Protein AF-A0A7S0AGJ9-F1 (afdb_monomer_lite)

Radius of gyration: 22.52 Å; chains: 1; bounding box: 43×46×73 Å

Structure (mmCIF, N/CA/C/O backbone):
data_AF-A0A7S0AGJ9-F1
#
_entry.id   AF-A0A7S0AGJ9-F1
#
loop_
_atom_site.group_PDB
_atom_site.id
_atom_site.type_symbol
_atom_site.label_atom_id
_atom_site.label_alt_id
_atom_site.label_comp_id
_atom_site.label_asym_id
_atom_site.label_entity_id
_atom_site.label_seq_id
_atom_site.pdbx_PDB_ins_code
_atom_site.Cartn_x
_atom_site.Cartn_y
_atom_site.Cartn_z
_atom_site.occupancy
_atom_site.B_iso_or_equiv
_atom_site.auth_seq_id
_atom_site.auth_comp_id
_atom_site.auth_asym_id
_atom_site.auth_atom_id
_atom_site.pdbx_PDB_model_num
ATOM 1 N N . MET A 1 1 ? 2.944 -1.231 24.068 1.00 40.62 1 MET A N 1
ATOM 2 C CA . MET A 1 1 ? 3.871 -0.065 24.031 1.00 40.62 1 MET A CA 1
ATOM 3 C C . MET A 1 1 ? 3.718 0.800 22.770 1.00 40.62 1 MET A C 1
ATOM 5 O O . MET A 1 1 ? 3.804 2.014 22.895 1.00 40.62 1 MET A O 1
ATOM 9 N N . PHE A 1 2 ? 3.457 0.230 21.581 1.00 43.59 2 PHE A N 1
ATOM 10 C CA . PHE A 1 2 ? 3.186 1.002 20.347 1.00 43.59 2 PHE A CA 1
ATOM 11 C C . PHE A 1 2 ? 1.916 1.874 20.420 1.00 43.59 2 PHE A C 1
ATOM 13 O O . PHE A 1 2 ? 1.945 3.018 19.982 1.00 43.59 2 PHE A O 1
ATOM 20 N N . ILE A 1 3 ? 0.846 1.373 21.048 1.00 47.09 3 ILE A N 1
ATOM 21 C CA . ILE A 1 3 ? -0.428 2.096 21.232 1.00 47.09 3 ILE A CA 1
ATOM 22 C C . ILE A 1 3 ? -0.251 3.395 22.043 1.00 47.09 3 ILE A C 1
ATOM 24 O O . ILE A 1 3 ? -0.710 4.443 21.610 1.00 47.09 3 ILE A O 1
ATOM 28 N N . LEU A 1 4 ? 0.523 3.368 23.137 1.00 41.44 4 LEU A N 1
ATOM 29 C CA . LEU A 1 4 ? 0.781 4.553 23.978 1.00 41.44 4 LEU A CA 1
ATOM 30 C C . LEU A 1 4 ? 1.678 5.607 23.297 1.00 41.44 4 LEU A C 1
ATOM 32 O O . LEU A 1 4 ? 1.577 6.795 23.588 1.00 41.44 4 LEU A O 1
ATOM 36 N N . ARG A 1 5 ? 2.566 5.189 22.381 1.00 58.66 5 ARG A N 1
ATOM 37 C CA . ARG A 1 5 ? 3.401 6.110 21.584 1.00 58.66 5 ARG A CA 1
ATOM 38 C C . ARG A 1 5 ? 2.624 6.763 20.439 1.00 58.66 5 ARG A C 1
ATOM 40 O O . ARG A 1 5 ? 2.939 7.883 20.053 1.00 58.66 5 ARG A O 1
ATOM 47 N N . LEU A 1 6 ? 1.625 6.068 19.900 1.00 49.44 6 LEU A N 1
ATOM 48 C CA . LEU A 1 6 ? 0.692 6.625 18.923 1.00 49.44 6 LEU A CA 1
ATOM 49 C C . LEU A 1 6 ? -0.314 7.569 19.583 1.00 49.44 6 LEU A C 1
ATOM 51 O O . LEU A 1 6 ? -0.651 8.577 18.981 1.00 49.44 6 LEU A O 1
ATOM 55 N N . GLU A 1 7 ? -0.734 7.301 20.819 1.00 50.78 7 GLU A N 1
ATOM 56 C CA . GLU A 1 7 ? -1.625 8.179 21.585 1.00 50.78 7 GLU A CA 1
ATOM 57 C C . GLU A 1 7 ? -0.969 9.531 21.907 1.00 50.78 7 GLU A C 1
ATOM 59 O O . GLU A 1 7 ? -1.581 10.574 21.691 1.00 50.78 7 GLU A O 1
ATOM 64 N N . SER A 1 8 ? 0.306 9.548 22.314 1.00 55.78 8 SER A N 1
ATOM 65 C CA . SER A 1 8 ? 1.034 10.803 22.559 1.00 55.78 8 SER A CA 1
ATOM 66 C C . SER A 1 8 ? 1.315 11.601 21.279 1.00 55.78 8 SER A C 1
ATOM 68 O O . SER A 1 8 ? 1.207 12.826 21.284 1.00 55.78 8 SER A O 1
ATOM 70 N N . ALA A 1 9 ? 1.619 10.926 20.165 1.00 56.41 9 ALA A N 1
ATOM 71 C CA . ALA A 1 9 ? 1.776 11.568 18.858 1.00 56.41 9 ALA A CA 1
ATOM 72 C C . ALA A 1 9 ? 0.432 12.054 18.278 1.00 56.41 9 ALA A C 1
ATOM 74 O O . ALA A 1 9 ? 0.370 13.130 17.691 1.00 56.41 9 ALA A O 1
ATOM 75 N N . SER A 1 10 ? -0.651 11.300 18.485 1.00 56.31 10 SER A N 1
ATOM 76 C CA . SER A 1 10 ? -2.011 11.661 18.071 1.00 56.31 10 SER A CA 1
ATOM 77 C C . SER A 1 10 ? -2.577 12.814 18.897 1.00 56.31 10 SER A C 1
ATOM 79 O O . SER A 1 10 ? -3.303 13.634 18.348 1.00 56.31 10 SER A O 1
ATOM 81 N N . ALA A 1 11 ? -2.252 12.908 20.189 1.00 59.47 11 ALA A N 1
ATOM 82 C CA . ALA A 1 11 ? -2.656 14.027 21.040 1.00 59.47 11 ALA A CA 1
ATOM 83 C C . ALA A 1 11 ? -1.945 15.341 20.662 1.00 59.47 11 ALA A C 1
ATOM 85 O O . ALA A 1 11 ? -2.479 16.422 20.896 1.00 59.47 11 ALA A O 1
ATOM 86 N N . ALA A 1 12 ? -0.754 15.255 20.057 1.00 63.38 12 ALA A N 1
ATOM 87 C CA . ALA A 1 12 ? 0.018 16.408 19.596 1.00 63.38 12 ALA A CA 1
ATOM 88 C C . ALA A 1 12 ? -0.408 16.929 18.209 1.00 63.38 12 ALA A C 1
ATOM 90 O O . ALA A 1 12 ? -0.014 18.034 17.831 1.00 63.38 12 ALA A O 1
ATOM 91 N N . VAL A 1 13 ? -1.201 16.166 17.446 1.00 65.31 13 VAL A N 1
ATOM 92 C CA . VAL A 1 13 ? -1.669 16.551 16.107 1.00 65.31 13 VAL A CA 1
ATOM 93 C C . VAL A 1 13 ? -3.173 16.847 16.161 1.00 65.31 13 VAL A C 1
ATOM 95 O O . VAL A 1 13 ? -3.976 15.919 16.214 1.00 65.31 13 VAL A O 1
ATOM 98 N N . PRO A 1 14 ? -3.587 18.128 16.121 1.00 64.44 14 PRO A N 1
ATOM 99 C CA . PRO A 1 14 ? -4.996 18.507 16.253 1.00 64.44 14 PRO A CA 1
ATOM 100 C C . PRO A 1 14 ? -5.862 18.094 15.051 1.00 64.44 14 PRO A C 1
ATOM 102 O O . PRO A 1 14 ? -7.086 18.075 15.166 1.00 64.44 14 PRO A O 1
ATOM 105 N N . ASP A 1 15 ? -5.251 17.750 13.910 1.00 73.31 15 ASP A N 1
ATOM 106 C CA . ASP A 1 15 ? -5.957 17.445 12.666 1.00 73.31 15 ASP A CA 1
ATOM 107 C C . ASP A 1 15 ? -5.672 16.015 12.171 1.00 73.31 15 ASP A C 1
ATO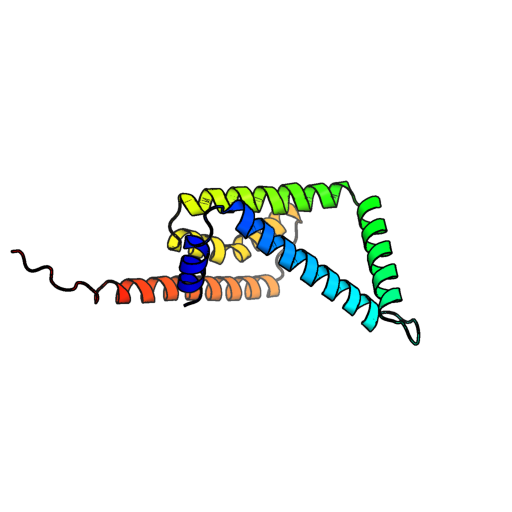M 109 O O . ASP A 1 15 ? -4.607 15.710 11.627 1.00 73.31 15 ASP A O 1
ATOM 113 N N . SER A 1 16 ? -6.646 15.114 12.342 1.00 69.56 16 SER A N 1
ATOM 114 C CA . SER A 1 16 ? -6.539 13.706 11.923 1.00 69.56 16 SER A CA 1
ATOM 115 C C . SER A 1 16 ? -6.323 13.553 10.411 1.00 69.56 16 SER A C 1
ATOM 117 O O . SER A 1 16 ? -5.761 12.554 9.962 1.00 69.56 16 SER A O 1
ATOM 119 N N . SER A 1 17 ? -6.754 14.541 9.618 1.00 74.44 17 SER A N 1
ATOM 120 C CA . SER A 1 17 ? -6.581 14.529 8.164 1.00 74.44 17 SER A CA 1
ATOM 121 C C . SER A 1 17 ? -5.111 14.698 7.758 1.00 74.44 17 SER A C 1
ATOM 123 O O . SER A 1 17 ? -4.630 13.986 6.874 1.00 74.44 17 SER A O 1
ATOM 125 N N . ALA A 1 18 ? -4.372 15.558 8.465 1.00 79.31 18 ALA A N 1
ATOM 126 C CA . ALA A 1 18 ? -2.948 15.785 8.242 1.00 79.31 18 ALA A CA 1
ATOM 127 C C . ALA A 1 18 ? -2.109 14.549 8.601 1.00 79.31 18 ALA A C 1
ATOM 129 O O . ALA A 1 18 ? -1.166 14.214 7.882 1.00 79.31 18 ALA A O 1
ATOM 130 N N . LEU A 1 19 ? -2.481 13.832 9.669 1.00 78.94 19 LEU A N 1
ATOM 131 C CA . LEU A 1 19 ? -1.791 12.608 10.082 1.00 78.94 19 LEU A CA 1
ATOM 132 C C . LEU A 1 19 ? -1.937 11.495 9.033 1.00 78.94 19 LEU A C 1
ATOM 134 O O . LEU A 1 19 ? -0.947 10.879 8.641 1.00 78.94 19 LEU A O 1
ATOM 138 N N . ASN A 1 20 ? -3.150 11.281 8.516 1.00 82.38 20 ASN A N 1
ATOM 139 C CA . ASN A 1 20 ? -3.386 10.288 7.467 1.00 82.38 20 ASN A CA 1
ATOM 140 C C . ASN A 1 20 ? -2.666 10.653 6.155 1.00 82.38 20 ASN A C 1
ATOM 142 O O . ASN A 1 20 ? -2.061 9.797 5.510 1.00 82.38 20 ASN A O 1
ATOM 146 N N . ALA A 1 21 ? -2.662 11.938 5.781 1.00 84.00 21 ALA A N 1
ATOM 147 C CA . ALA A 1 21 ? -1.914 12.418 4.621 1.00 84.00 21 ALA A CA 1
ATOM 148 C C . ALA A 1 21 ? -0.401 12.176 4.765 1.00 84.00 21 ALA A C 1
ATOM 150 O O . ALA A 1 21 ? 0.249 11.769 3.801 1.00 84.00 21 ALA A O 1
ATOM 151 N N . ALA A 1 22 ? 0.155 12.365 5.966 1.00 85.19 22 ALA A N 1
ATOM 152 C CA . ALA A 1 22 ? 1.554 12.062 6.253 1.00 85.19 22 ALA A CA 1
ATOM 153 C C . ALA A 1 22 ? 1.857 10.556 6.144 1.00 85.19 22 ALA A C 1
ATOM 155 O O . ALA A 1 22 ? 2.873 10.172 5.571 1.00 85.19 22 ALA A O 1
ATOM 156 N N . CYS A 1 23 ? 0.972 9.680 6.622 1.00 84.75 23 CYS A N 1
ATOM 157 C CA . CYS A 1 23 ? 1.139 8.236 6.437 1.00 84.75 23 CYS A CA 1
ATOM 158 C C . CYS A 1 23 ? 1.116 7.842 4.950 1.00 84.75 23 CYS A C 1
ATOM 160 O O . CYS A 1 23 ? 1.981 7.092 4.494 1.00 84.75 23 CYS A O 1
ATOM 162 N N . LEU A 1 24 ? 0.174 8.382 4.173 1.00 88.44 24 LEU A N 1
ATOM 163 C CA . LEU A 1 24 ? 0.073 8.111 2.736 1.00 88.44 24 LEU A CA 1
ATOM 164 C C . LEU A 1 24 ? 1.274 8.653 1.951 1.00 88.44 24 LEU A C 1
ATOM 166 O O . LEU A 1 24 ? 1.718 8.007 0.999 1.00 88.44 24 LEU A O 1
ATOM 170 N N . SER A 1 25 ? 1.842 9.796 2.347 1.00 89.00 25 SER A N 1
ATOM 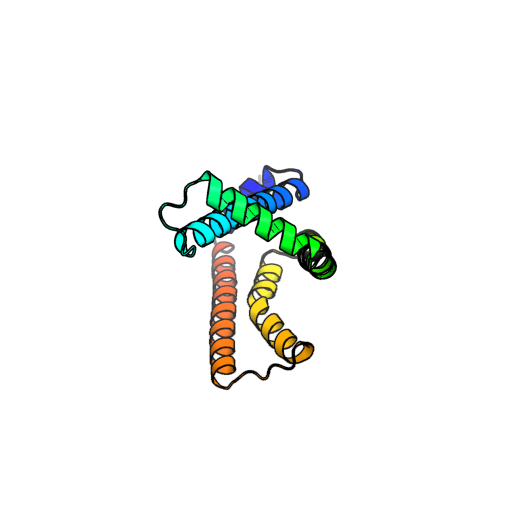171 C CA . SER A 1 25 ? 3.045 10.333 1.702 1.00 89.00 25 SER A CA 1
ATOM 172 C C . SER A 1 25 ? 4.266 9.450 1.965 1.00 89.00 25 SER A C 1
ATOM 174 O O . SER A 1 25 ? 5.017 9.167 1.033 1.00 89.00 25 SER A O 1
ATOM 176 N N . VAL A 1 26 ? 4.412 8.914 3.181 1.00 91.50 26 VAL A N 1
ATOM 177 C CA . VAL A 1 26 ? 5.459 7.934 3.510 1.00 91.50 26 VAL A CA 1
ATOM 178 C C . VAL A 1 26 ? 5.321 6.669 2.659 1.00 91.50 26 VAL A C 1
ATOM 180 O O . VAL A 1 26 ? 6.306 6.226 2.069 1.00 91.50 26 VAL A O 1
ATOM 183 N N . VAL A 1 27 ? 4.110 6.116 2.527 1.00 91.62 27 VAL A N 1
ATOM 184 C CA . VAL A 1 27 ? 3.857 4.928 1.686 1.00 91.62 27 VAL A CA 1
ATOM 185 C C . VAL A 1 27 ? 4.152 5.216 0.214 1.00 91.62 27 VAL A C 1
ATOM 187 O O . VAL A 1 27 ? 4.763 4.391 -0.466 1.00 91.62 27 VAL A O 1
ATOM 190 N N . THR A 1 28 ? 3.772 6.398 -0.273 1.00 92.12 28 THR A N 1
ATOM 191 C CA . THR A 1 28 ? 4.026 6.822 -1.657 1.00 92.12 28 THR A CA 1
ATOM 192 C C . THR A 1 28 ? 5.525 6.891 -1.943 1.00 92.12 28 THR A C 1
ATOM 194 O O . THR A 1 28 ? 5.993 6.318 -2.925 1.00 92.12 28 THR A O 1
ATOM 197 N N . VAL A 1 29 ? 6.297 7.533 -1.060 1.00 93.25 29 VAL A N 1
ATOM 198 C CA . VAL A 1 29 ? 7.757 7.642 -1.201 1.00 93.25 29 VAL A CA 1
ATOM 199 C C . VAL A 1 29 ? 8.418 6.268 -1.111 1.00 93.25 29 VAL A C 1
ATOM 201 O O . VAL A 1 29 ? 9.244 5.937 -1.960 1.00 93.25 29 VAL A O 1
ATOM 204 N N . GLY A 1 30 ? 8.030 5.443 -0.136 1.00 94.44 30 GLY A N 1
ATOM 205 C CA . GLY A 1 30 ? 8.568 4.091 0.023 1.00 94.44 30 GLY A CA 1
ATOM 206 C C . GLY A 1 30 ? 8.316 3.211 -1.202 1.00 94.44 30 GLY A C 1
ATOM 207 O O . GLY A 1 30 ? 9.232 2.548 -1.683 1.00 94.44 30 GLY A O 1
ATOM 208 N N . SER A 1 31 ? 7.106 3.275 -1.761 1.00 92.06 31 SER A N 1
ATOM 209 C CA . SER A 1 31 ? 6.740 2.531 -2.973 1.00 92.06 31 SER A CA 1
ATOM 210 C C . SER A 1 31 ? 7.542 2.994 -4.187 1.00 92.06 31 SER A C 1
ATOM 212 O O . SER A 1 31 ? 7.969 2.174 -4.994 1.00 92.06 31 SER A O 1
ATOM 214 N N . PHE A 1 32 ? 7.797 4.299 -4.304 1.00 90.25 32 PHE A N 1
ATOM 215 C CA . PHE A 1 32 ? 8.588 4.849 -5.402 1.00 90.25 32 PHE A CA 1
ATOM 216 C C . PHE A 1 32 ? 10.059 4.424 -5.315 1.00 90.25 32 PHE A C 1
ATOM 218 O O . PHE A 1 32 ? 10.636 3.989 -6.308 1.00 90.25 32 PHE A O 1
ATOM 225 N N . VAL A 1 33 ? 10.652 4.473 -4.117 1.00 91.69 33 VAL A N 1
ATOM 226 C CA . VAL A 1 33 ? 12.019 3.982 -3.869 1.00 91.69 33 VAL A CA 1
ATOM 227 C C . VAL A 1 33 ? 12.129 2.492 -4.184 1.00 91.69 33 VAL A C 1
ATOM 229 O O . VAL A 1 33 ? 13.084 2.071 -4.838 1.00 91.69 33 VAL A O 1
ATOM 232 N N . TRP A 1 34 ? 11.146 1.698 -3.757 1.00 92.69 34 TRP A N 1
ATOM 233 C CA . TRP A 1 34 ? 11.119 0.267 -4.031 1.00 92.69 34 TRP A CA 1
ATOM 234 C C . TRP A 1 34 ? 11.010 -0.035 -5.532 1.00 92.69 34 TRP A C 1
ATOM 236 O O . TRP A 1 34 ? 11.824 -0.798 -6.041 1.00 92.69 34 TRP A O 1
ATOM 246 N N . ALA A 1 35 ? 10.101 0.624 -6.257 1.00 89.69 35 ALA A N 1
ATOM 247 C CA . ALA A 1 35 ? 9.935 0.446 -7.704 1.00 89.69 35 ALA A CA 1
ATOM 248 C C . ALA A 1 35 ? 11.200 0.820 -8.501 1.00 89.69 35 ALA A C 1
ATOM 250 O O . ALA A 1 35 ? 11.583 0.137 -9.455 1.00 89.69 35 ALA A O 1
ATOM 251 N N . ILE A 1 36 ? 11.890 1.883 -8.079 1.00 88.94 36 ILE A N 1
ATOM 252 C CA . ILE A 1 36 ? 13.188 2.266 -8.638 1.00 88.94 36 ILE A CA 1
ATOM 253 C C . ILE A 1 36 ? 14.219 1.156 -8.390 1.00 88.94 36 ILE A C 1
ATOM 255 O O . ILE A 1 36 ? 14.910 0.742 -9.320 1.00 88.94 36 ILE A O 1
ATOM 259 N N . GLY A 1 37 ? 14.310 0.647 -7.157 1.00 87.69 37 GLY A N 1
ATOM 260 C CA . GLY A 1 37 ? 15.219 -0.444 -6.789 1.00 87.69 37 GLY A CA 1
ATOM 261 C C . GLY A 1 37 ? 14.940 -1.751 -7.537 1.00 87.69 37 GLY A C 1
ATOM 262 O O . GLY A 1 37 ? 15.872 -2.438 -7.960 1.00 87.69 37 GLY A O 1
ATOM 263 N N . GLU A 1 38 ? 13.669 -2.07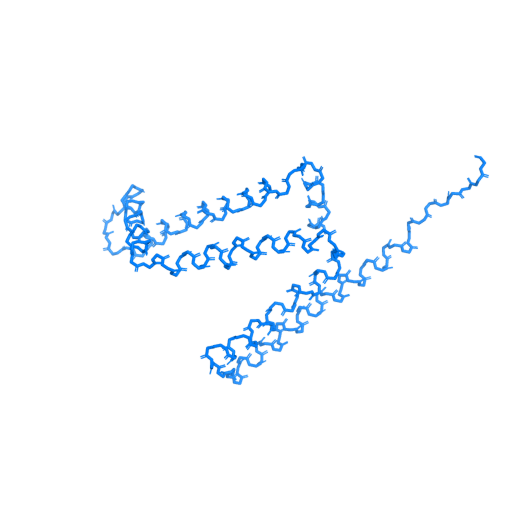4 -7.760 1.00 88.69 38 GLU A N 1
ATOM 264 C CA . GLU A 1 38 ? 13.257 -3.226 -8.561 1.00 88.69 38 GLU A CA 1
ATOM 265 C C . GLU A 1 38 ? 13.693 -3.065 -10.015 1.00 88.69 38 GLU A C 1
ATOM 267 O O . GLU A 1 38 ? 14.268 -3.991 -10.588 1.00 88.69 38 GLU A O 1
ATOM 272 N N . THR A 1 39 ? 13.516 -1.869 -10.582 1.00 86.00 39 THR A N 1
ATOM 273 C CA . THR A 1 39 ? 14.000 -1.554 -11.927 1.00 86.00 39 THR A CA 1
ATOM 274 C C . THR A 1 39 ? 15.522 -1.703 -11.985 1.00 86.00 39 THR A C 1
ATOM 276 O O . THR A 1 39 ? 16.016 -2.367 -12.890 1.00 86.00 39 THR A O 1
ATOM 279 N N . TYR A 1 40 ? 16.275 -1.198 -11.000 1.00 82.25 40 TYR A N 1
ATOM 280 C CA . TYR A 1 40 ? 17.733 -1.393 -10.921 1.00 82.25 40 TYR A CA 1
ATOM 281 C C . TYR A 1 40 ? 18.166 -2.846 -10.928 1.00 82.25 40 TYR A C 1
ATOM 283 O O . TYR A 1 40 ? 19.087 -3.210 -11.651 1.00 82.25 40 TYR A O 1
ATOM 291 N N . THR A 1 41 ? 17.519 -3.656 -10.103 1.00 83.94 41 THR A N 1
ATOM 292 C CA . THR A 1 41 ? 17.958 -5.029 -9.851 1.00 83.94 41 THR A CA 1
ATOM 293 C C . THR A 1 41 ? 17.510 -5.980 -10.958 1.00 83.94 41 THR A C 1
ATOM 295 O O . THR A 1 41 ? 18.194 -6.957 -11.248 1.00 83.94 41 THR A O 1
ATOM 298 N N . SER A 1 42 ? 16.370 -5.692 -11.588 1.00 79.69 42 SER A N 1
ATOM 299 C CA . SER A 1 42 ? 15.710 -6.598 -12.537 1.00 79.69 42 SER A CA 1
ATOM 300 C C . SER A 1 42 ? 15.957 -6.237 -14.003 1.00 79.69 42 SER A C 1
ATOM 302 O O . SER A 1 42 ? 15.582 -6.999 -14.895 1.00 79.69 42 SER A O 1
ATOM 304 N N . SER A 1 43 ? 16.566 -5.082 -14.288 1.00 73.38 43 SER A N 1
ATOM 305 C CA . SER A 1 43 ? 16.846 -4.670 -15.666 1.00 73.38 43 SER A CA 1
ATOM 306 C C . SER A 1 43 ? 18.022 -5.448 -16.247 1.00 73.38 43 SER A C 1
ATOM 308 O O . SER A 1 43 ? 19.126 -5.421 -15.717 1.00 73.38 43 SER A O 1
ATOM 310 N N . ALA A 1 44 ? 17.820 -6.056 -17.416 1.00 75.94 44 ALA A N 1
ATOM 311 C CA . ALA A 1 44 ? 18.880 -6.704 -18.195 1.00 75.94 44 ALA A CA 1
ATOM 312 C C . ALA A 1 44 ? 19.831 -5.705 -18.900 1.00 75.94 44 ALA A C 1
ATOM 314 O O . ALA A 1 44 ? 20.564 -6.088 -19.809 1.00 75.94 44 ALA A O 1
ATOM 315 N N . ILE A 1 45 ? 19.785 -4.420 -18.527 1.00 75.69 45 ILE A N 1
ATOM 316 C CA . ILE A 1 45 ? 20.566 -3.339 -19.137 1.00 75.69 45 ILE A CA 1
ATOM 317 C C . ILE A 1 45 ? 21.898 -3.222 -18.377 1.00 75.69 45 ILE A C 1
ATOM 319 O O . ILE A 1 45 ? 21.874 -2.881 -17.191 1.00 75.69 45 ILE A O 1
ATOM 323 N N . PRO A 1 46 ? 23.053 -3.477 -19.021 1.00 78.06 46 PRO A N 1
ATOM 324 C CA . PRO A 1 46 ? 24.359 -3.307 -18.387 1.00 78.06 46 PRO A CA 1
ATOM 325 C C . PRO A 1 46 ? 24.590 -1.847 -17.961 1.00 78.06 46 PRO A C 1
ATOM 327 O O . PRO A 1 46 ? 24.230 -0.930 -18.698 1.00 78.06 46 PRO A O 1
ATOM 330 N N . ASP A 1 47 ? 25.196 -1.639 -16.787 1.00 81.44 47 ASP A N 1
ATOM 331 C CA . ASP A 1 47 ? 25.627 -0.330 -16.257 1.00 81.44 47 ASP A CA 1
ATOM 332 C C . ASP A 1 47 ? 24.519 0.735 -16.100 1.00 81.44 47 ASP A C 1
ATOM 334 O O . ASP A 1 47 ? 24.740 1.939 -16.265 1.00 81.44 47 ASP A O 1
ATOM 338 N N . MET A 1 48 ? 23.299 0.313 -15.754 1.00 81.44 48 MET A N 1
ATOM 339 C CA . MET A 1 48 ? 22.178 1.234 -15.564 1.00 81.44 48 MET A CA 1
ATOM 340 C C . MET A 1 48 ? 22.358 2.134 -14.325 1.00 81.44 48 MET A C 1
ATOM 342 O O . MET A 1 48 ? 22.489 1.666 -13.197 1.00 81.44 48 MET A O 1
ATOM 346 N N . ASN A 1 49 ? 22.308 3.454 -14.528 1.00 88.12 49 ASN A N 1
ATOM 347 C CA . ASN A 1 49 ? 22.529 4.462 -13.481 1.00 88.12 49 ASN A CA 1
ATOM 348 C C . ASN A 1 49 ? 21.226 4.915 -12.781 1.00 88.12 49 ASN A C 1
ATOM 350 O O . ASN A 1 49 ? 20.162 4.908 -13.402 1.00 88.12 49 ASN A O 1
ATOM 354 N N . VAL A 1 50 ? 21.338 5.377 -11.521 1.00 85.19 50 VAL A N 1
ATOM 355 C CA . VAL A 1 50 ? 20.537 6.380 -10.750 1.00 85.19 50 VAL A CA 1
ATOM 356 C C . VAL A 1 50 ? 19.348 7.070 -11.447 1.00 85.19 50 VAL A C 1
ATOM 358 O O . VAL A 1 50 ? 18.176 7.077 -11.071 1.00 85.19 50 VAL A O 1
ATOM 361 N N . VAL A 1 51 ? 19.699 7.717 -12.541 1.00 88.56 51 VAL A N 1
ATOM 362 C CA . VAL A 1 51 ? 18.777 8.585 -13.261 1.00 88.56 51 VAL A CA 1
ATOM 363 C C . VAL A 1 51 ? 17.936 7.785 -14.254 1.00 88.56 51 VAL A C 1
ATOM 365 O O . VAL A 1 51 ? 16.763 8.089 -14.457 1.00 88.56 51 VAL A O 1
ATOM 368 N N . GLU A 1 52 ? 18.505 6.728 -14.831 1.00 89.06 52 GLU A N 1
ATOM 369 C CA . GLU A 1 52 ? 17.871 5.963 -15.898 1.00 89.06 52 GLU A CA 1
ATOM 370 C C . GLU A 1 52 ? 16.775 5.036 -15.372 1.00 89.06 52 GLU A C 1
ATOM 372 O O . GLU A 1 52 ? 15.670 5.053 -15.911 1.00 89.06 52 GLU A O 1
ATOM 377 N N . ALA A 1 53 ? 16.996 4.314 -14.267 1.00 87.44 53 ALA A N 1
ATOM 378 C CA . ALA A 1 53 ? 15.906 3.526 -13.684 1.00 87.44 53 ALA A CA 1
ATOM 379 C C . ALA A 1 53 ? 14.796 4.424 -13.135 1.00 87.44 53 ALA A C 1
ATOM 381 O O . ALA A 1 53 ? 13.628 4.056 -13.209 1.00 87.44 53 ALA A O 1
ATOM 382 N N . CYS A 1 54 ? 15.128 5.624 -12.650 1.00 89.56 54 CYS A N 1
ATOM 383 C CA . CYS A 1 54 ? 14.135 6.616 -12.248 1.00 89.56 54 CYS A CA 1
ATOM 384 C C . CYS A 1 54 ? 13.274 7.054 -13.448 1.00 89.56 54 CYS A C 1
ATOM 386 O O . CYS A 1 54 ? 12.045 7.060 -13.368 1.00 89.56 54 CYS A O 1
ATOM 388 N N . ARG A 1 55 ? 13.903 7.325 -14.601 1.00 90.56 55 ARG A N 1
ATOM 389 C CA . ARG A 1 55 ? 13.223 7.669 -15.860 1.00 90.56 55 ARG A CA 1
ATOM 390 C C . ARG A 1 55 ? 12.326 6.536 -16.367 1.00 90.56 55 ARG A C 1
ATOM 392 O O . ARG A 1 55 ? 11.174 6.794 -16.709 1.00 90.56 55 ARG A O 1
ATOM 399 N N . ILE A 1 56 ? 12.830 5.301 -16.370 1.00 89.44 56 ILE A N 1
ATOM 400 C CA . ILE A 1 56 ? 12.083 4.097 -16.770 1.00 89.44 56 ILE A CA 1
ATOM 401 C C . ILE A 1 56 ? 10.905 3.853 -15.820 1.00 89.44 56 ILE A C 1
ATOM 403 O O . ILE A 1 56 ? 9.779 3.628 -16.264 1.00 89.44 56 ILE A O 1
ATOM 407 N N . THR A 1 57 ? 11.135 3.959 -14.509 1.00 90.81 57 THR A N 1
ATOM 408 C CA . THR A 1 57 ? 10.078 3.832 -13.496 1.00 90.81 57 THR A CA 1
ATOM 409 C C . THR A 1 57 ? 8.986 4.863 -13.751 1.00 90.81 57 THR A C 1
ATOM 411 O O . THR A 1 57 ? 7.811 4.511 -13.828 1.00 90.81 57 THR A O 1
ATOM 414 N N . LEU A 1 58 ? 9.357 6.126 -13.974 1.00 91.06 58 LEU A N 1
ATOM 415 C CA . LEU A 1 58 ? 8.398 7.196 -14.228 1.00 91.06 58 LEU A CA 1
ATOM 416 C C . LEU A 1 58 ? 7.600 6.959 -15.518 1.00 91.06 58 LEU A C 1
ATOM 418 O O . LEU A 1 58 ? 6.386 7.165 -15.529 1.00 91.06 58 LEU A O 1
ATOM 422 N N . SER A 1 59 ? 8.243 6.473 -16.587 1.00 91.38 59 SER A N 1
ATOM 423 C CA . SER A 1 59 ? 7.540 6.123 -17.825 1.00 91.38 59 SER A CA 1
ATOM 424 C C . SER A 1 59 ? 6.590 4.940 -17.646 1.00 91.38 59 SER A C 1
ATOM 426 O O . SER A 1 59 ? 5.478 4.972 -18.169 1.00 91.38 59 SER A O 1
ATOM 428 N N . ASN A 1 60 ? 6.979 3.929 -16.866 1.00 91.19 60 ASN A N 1
ATOM 429 C CA . ASN A 1 60 ? 6.147 2.757 -16.583 1.00 91.19 60 ASN A CA 1
ATOM 430 C C . ASN A 1 60 ? 4.929 3.131 -15.731 1.00 91.19 60 ASN A C 1
ATOM 432 O O . ASN A 1 60 ? 3.815 2.669 -15.992 1.00 91.19 60 ASN A O 1
ATOM 436 N N . VAL A 1 61 ? 5.120 4.019 -14.753 1.00 91.00 61 VAL A N 1
ATOM 437 C CA . VAL A 1 61 ? 4.031 4.593 -13.957 1.00 91.00 61 VAL A CA 1
ATOM 438 C C . VAL A 1 61 ? 3.081 5.379 -14.860 1.00 91.00 61 VAL A C 1
ATOM 440 O O . VAL A 1 61 ? 1.882 5.110 -14.851 1.00 91.00 61 VAL A O 1
ATOM 443 N N . ALA A 1 62 ? 3.594 6.286 -15.696 1.00 92.25 62 ALA A N 1
ATOM 444 C CA . ALA A 1 62 ? 2.770 7.074 -16.613 1.00 92.25 62 ALA A CA 1
ATOM 445 C C . ALA A 1 62 ? 1.977 6.190 -17.590 1.00 92.25 62 ALA A C 1
ATOM 447 O O . ALA A 1 62 ? 0.779 6.401 -17.787 1.00 92.25 62 ALA A O 1
ATOM 448 N N . TYR A 1 63 ? 2.616 5.159 -18.143 1.00 92.56 63 TYR A N 1
ATOM 449 C CA . TYR A 1 63 ? 1.967 4.174 -19.003 1.00 92.56 63 TYR A CA 1
ATOM 450 C C . TYR A 1 63 ? 0.837 3.434 -18.277 1.00 92.56 63 TYR A C 1
ATOM 452 O O . TYR A 1 63 ? -0.267 3.317 -18.806 1.00 92.56 63 TYR A O 1
ATOM 460 N N . THR A 1 64 ? 1.078 2.981 -17.045 1.00 92.31 64 THR A N 1
ATOM 461 C CA . THR A 1 64 ? 0.075 2.276 -16.231 1.00 92.31 64 THR A CA 1
ATOM 462 C C . THR A 1 64 ? -1.115 3.177 -15.909 1.00 92.31 64 THR A C 1
ATOM 464 O O . THR A 1 64 ? -2.262 2.745 -16.032 1.00 92.31 64 THR A O 1
ATOM 467 N N . VAL A 1 65 ? -0.855 4.446 -15.576 1.00 92.50 65 VAL A N 1
ATOM 468 C CA . VAL A 1 65 ? -1.893 5.451 -15.305 1.00 92.50 65 VAL A CA 1
ATOM 469 C C . VAL A 1 65 ? -2.781 5.678 -16.522 1.00 92.50 65 VAL A C 1
ATOM 471 O O . VAL A 1 65 ? -4.005 5.677 -16.403 1.00 92.50 65 VAL A O 1
ATOM 474 N N . GLN A 1 66 ? -2.179 5.831 -17.700 1.00 93.56 66 GLN A N 1
ATOM 475 C CA . GLN A 1 66 ? -2.924 6.047 -18.938 1.00 93.56 66 GLN A CA 1
ATOM 476 C C . GLN A 1 66 ? -3.690 4.801 -19.388 1.00 93.56 66 GLN A C 1
ATOM 478 O O . GLN A 1 66 ? -4.794 4.915 -19.916 1.00 93.56 66 GLN A O 1
ATOM 483 N N . LYS A 1 67 ? -3.122 3.610 -19.182 1.00 94.56 67 LYS A N 1
ATOM 484 C CA . LYS A 1 67 ? -3.713 2.347 -19.635 1.00 94.56 67 LYS A CA 1
ATOM 485 C C . LYS A 1 67 ? -4.836 1.849 -18.729 1.00 94.56 67 LYS A C 1
ATOM 487 O O . LYS A 1 67 ? -5.789 1.247 -19.220 1.00 94.56 67 LYS A O 1
ATOM 492 N N . HIS A 1 68 ? -4.741 2.090 -17.423 1.00 94.62 68 HIS A N 1
ATOM 493 C CA . HIS A 1 68 ? -5.678 1.563 -16.428 1.00 94.62 68 HIS A CA 1
ATOM 494 C C . HIS A 1 68 ? -6.293 2.652 -15.525 1.00 94.62 68 HIS A C 1
ATOM 496 O O . HIS A 1 68 ? -6.315 2.493 -14.301 1.00 94.62 68 HIS A O 1
ATOM 502 N N . PRO A 1 69 ? -6.859 3.741 -16.083 1.00 92.75 69 PRO A N 1
ATOM 503 C CA . PRO A 1 69 ? -7.321 4.876 -15.286 1.00 92.75 69 PRO A CA 1
ATOM 504 C C . PRO A 1 69 ? -8.496 4.507 -14.373 1.00 92.75 69 PRO A C 1
ATOM 506 O O . PRO A 1 69 ? -8.515 4.887 -13.207 1.00 92.75 69 PRO A O 1
ATOM 509 N N . TYR A 1 70 ? -9.454 3.714 -14.863 1.00 94.38 70 TYR A N 1
ATOM 510 C CA . TYR A 1 70 ? -10.633 3.324 -14.082 1.00 94.38 70 TYR A CA 1
ATOM 511 C C . TYR A 1 70 ? -10.281 2.444 -12.882 1.00 94.38 70 TYR A C 1
ATOM 513 O O . TYR A 1 70 ? -10.807 2.656 -11.792 1.00 94.38 70 TYR A O 1
ATOM 521 N N . ALA A 1 71 ? -9.360 1.493 -13.068 1.00 92.25 71 ALA A N 1
ATOM 522 C CA . ALA A 1 71 ? -8.896 0.633 -11.986 1.00 92.25 71 ALA A CA 1
ATOM 523 C C . ALA A 1 71 ? -8.185 1.455 -10.902 1.00 92.25 71 ALA A C 1
ATOM 525 O O . ALA A 1 71 ? -8.455 1.267 -9.721 1.00 92.25 71 ALA A O 1
ATOM 526 N N . LEU A 1 72 ? -7.341 2.413 -11.298 1.00 91.81 72 LEU A N 1
ATOM 527 C CA . LEU A 1 72 ? -6.627 3.281 -10.361 1.00 91.81 72 LEU A CA 1
ATOM 528 C C . LEU A 1 72 ? -7.552 4.249 -9.622 1.00 91.81 72 LEU A C 1
ATOM 530 O O . LEU A 1 72 ? -7.380 4.450 -8.423 1.00 91.81 72 LEU A O 1
ATOM 534 N N . ILE A 1 73 ? -8.551 4.817 -10.301 1.00 93.12 73 ILE A N 1
ATOM 535 C CA . ILE A 1 73 ? -9.558 5.674 -9.662 1.00 93.12 73 ILE A CA 1
ATOM 536 C C . ILE A 1 73 ? -10.374 4.870 -8.652 1.00 93.12 73 ILE A C 1
ATOM 538 O O . ILE A 1 73 ? -10.612 5.343 -7.542 1.00 93.12 73 ILE A O 1
ATOM 542 N N . TYR A 1 74 ? -10.780 3.652 -9.010 1.00 92.81 74 TYR A N 1
ATOM 543 C CA . TYR A 1 74 ? -11.498 2.774 -8.095 1.00 92.81 74 TYR A CA 1
ATOM 544 C C . TYR A 1 74 ? -10.639 2.412 -6.878 1.00 92.81 74 TYR A C 1
ATOM 546 O O . TYR A 1 74 ? -11.073 2.607 -5.745 1.00 92.81 74 TYR A O 1
ATOM 554 N N . LEU A 1 75 ? -9.402 1.964 -7.095 1.00 91.56 75 LEU A N 1
ATOM 555 C CA . LEU A 1 75 ? -8.511 1.549 -6.014 1.00 91.56 75 LEU A CA 1
ATOM 556 C C . LEU A 1 75 ? -8.144 2.732 -5.102 1.00 91.56 75 LEU A C 1
ATOM 558 O O . LEU A 1 75 ? -8.283 2.651 -3.886 1.00 91.56 75 LEU A O 1
ATOM 562 N N . GLY A 1 76 ? -7.752 3.871 -5.674 1.00 89.56 76 GLY A N 1
ATOM 563 C CA . GLY A 1 76 ? -7.384 5.057 -4.899 1.00 89.56 76 GLY A CA 1
ATOM 564 C C . GLY A 1 76 ? -8.578 5.727 -4.214 1.00 89.56 76 GLY A C 1
ATOM 565 O O . GLY A 1 76 ? -8.495 6.120 -3.052 1.00 89.56 76 GLY A O 1
ATOM 566 N N . GLY A 1 77 ? -9.711 5.850 -4.904 1.00 91.12 77 GLY A N 1
ATOM 567 C CA . GLY A 1 77 ? -10.896 6.527 -4.381 1.00 91.12 77 GLY A CA 1
ATOM 568 C C . GLY A 1 77 ? -11.707 5.657 -3.425 1.00 91.12 77 GLY A C 1
ATOM 569 O O . GLY A 1 77 ? -11.968 6.046 -2.288 1.00 91.12 77 GLY A O 1
ATOM 570 N N . VAL A 1 78 ? -12.107 4.470 -3.876 1.00 89.38 78 VAL A N 1
ATOM 571 C CA . VAL A 1 78 ? -12.988 3.579 -3.111 1.00 89.38 78 VAL A CA 1
ATOM 572 C C . VAL A 1 78 ? -12.175 2.748 -2.126 1.00 89.38 78 VAL A C 1
ATOM 574 O O . VAL A 1 78 ? -12.463 2.755 -0.932 1.00 89.38 78 VAL A O 1
ATOM 577 N N . THR A 1 79 ? -11.137 2.055 -2.591 1.00 90.50 79 THR A N 1
ATOM 578 C CA . THR A 1 79 ? -10.393 1.131 -1.723 1.00 90.50 79 THR A CA 1
ATOM 579 C C . THR A 1 79 ? -9.504 1.863 -0.719 1.00 90.50 79 THR A C 1
ATOM 581 O O . THR A 1 79 ? -9.380 1.402 0.408 1.00 90.50 79 THR A O 1
ATOM 584 N N . THR A 1 80 ? -8.920 3.014 -1.068 1.00 89.06 80 THR A N 1
ATOM 585 C CA . THR A 1 80 ? -8.043 3.769 -0.154 1.00 89.06 80 THR A CA 1
ATOM 586 C C . THR A 1 80 ? -8.751 4.940 0.526 1.00 89.06 80 THR A C 1
ATOM 588 O O . THR A 1 80 ? -8.839 4.965 1.752 1.00 89.06 80 THR A O 1
ATOM 591 N N . ALA A 1 81 ? -9.246 5.932 -0.221 1.00 88.25 81 ALA A N 1
ATOM 592 C CA . ALA A 1 81 ? -9.752 7.167 0.385 1.00 88.25 81 ALA A CA 1
ATOM 593 C C . ALA A 1 81 ? -11.039 6.944 1.198 1.00 88.25 81 ALA A C 1
ATOM 595 O O . ALA A 1 81 ? -11.116 7.379 2.348 1.00 88.25 81 ALA A O 1
ATOM 596 N N . LEU A 1 82 ? -12.025 6.232 0.641 1.00 89.56 82 LEU A N 1
ATOM 597 C CA . LEU A 1 82 ? -13.272 5.928 1.346 1.00 89.56 82 LEU A CA 1
ATOM 598 C C . LEU A 1 82 ? -13.037 4.999 2.543 1.00 89.56 82 LEU A C 1
ATOM 600 O O . LEU A 1 82 ? -13.573 5.267 3.618 1.00 89.56 82 LEU A O 1
ATOM 604 N N . ALA A 1 83 ? -12.213 3.957 2.395 1.00 88.38 83 ALA A N 1
ATOM 605 C CA . ALA A 1 83 ? -11.879 3.065 3.505 1.00 88.38 83 ALA A CA 1
ATOM 606 C C . ALA A 1 83 ? -11.206 3.824 4.659 1.00 88.38 83 ALA A C 1
ATOM 608 O O . ALA A 1 83 ? -11.676 3.740 5.791 1.00 88.38 83 ALA A O 1
ATOM 609 N N . ASN A 1 84 ? -10.192 4.649 4.373 1.00 86.25 84 ASN A N 1
ATOM 610 C CA . ASN A 1 84 ? -9.528 5.480 5.384 1.00 86.25 84 ASN A CA 1
ATOM 611 C C . ASN A 1 84 ? -10.486 6.487 6.035 1.00 86.25 84 ASN A C 1
ATOM 613 O O . ASN A 1 84 ? -10.403 6.733 7.241 1.00 86.25 84 ASN A O 1
ATOM 617 N N . TYR A 1 85 ? -11.411 7.070 5.266 1.00 86.38 85 TYR A N 1
ATOM 618 C CA . TYR A 1 85 ? -12.430 7.972 5.803 1.00 86.38 85 TYR A CA 1
ATOM 619 C C . TYR A 1 85 ? -13.365 7.250 6.779 1.00 86.38 85 TYR A C 1
ATOM 621 O O . TYR A 1 85 ? -13.547 7.705 7.911 1.00 86.38 85 TYR A O 1
ATOM 629 N N . VAL A 1 86 ? -13.928 6.109 6.366 1.00 86.56 86 VAL A N 1
ATOM 630 C CA . VAL A 1 86 ? -14.809 5.288 7.210 1.00 86.56 86 VAL A CA 1
ATOM 631 C C . VAL A 1 86 ? -14.059 4.813 8.447 1.00 86.56 86 VAL A C 1
ATOM 633 O O . VAL A 1 86 ? -14.592 4.911 9.547 1.00 86.56 86 VAL A O 1
ATOM 636 N N . GLN A 1 87 ? -12.810 4.381 8.292 1.00 83.19 87 GLN A N 1
ATOM 637 C CA . GLN A 1 87 ? -11.953 3.942 9.384 1.00 83.19 87 GLN A CA 1
ATOM 638 C C . GLN A 1 87 ? -11.701 5.071 10.392 1.00 83.19 87 GLN A C 1
ATOM 640 O O . GLN A 1 87 ? -11.914 4.884 11.588 1.00 83.19 87 GLN A O 1
ATOM 645 N N . THR A 1 88 ? -11.329 6.264 9.923 1.00 81.62 88 THR A N 1
ATOM 646 C CA . THR A 1 88 ? -11.100 7.436 10.786 1.00 81.62 88 THR A CA 1
ATOM 647 C C . THR A 1 88 ? -12.380 7.861 11.502 1.00 81.62 88 THR A C 1
ATOM 649 O O . THR A 1 88 ? -12.335 8.285 12.654 1.00 81.62 88 THR A O 1
ATOM 652 N N . LYS A 1 89 ? -13.539 7.751 10.842 1.00 82.88 89 LYS A N 1
ATOM 653 C CA . LYS A 1 89 ? -14.836 8.047 11.457 1.00 82.88 89 LYS A CA 1
ATOM 654 C C . LYS A 1 89 ? -15.207 7.003 12.511 1.00 82.88 89 LYS A C 1
ATOM 656 O O . LYS A 1 89 ? -15.543 7.378 13.627 1.00 82.88 89 LYS A O 1
ATOM 661 N N . ALA A 1 90 ? -15.091 5.719 12.184 1.00 80.94 90 ALA A N 1
ATOM 662 C CA . ALA A 1 90 ? -15.425 4.619 13.081 1.00 80.94 90 ALA A CA 1
ATOM 663 C C . ALA A 1 90 ? -14.555 4.631 14.343 1.00 80.94 90 ALA A C 1
ATOM 665 O O . ALA A 1 90 ? -15.085 4.496 15.441 1.00 80.94 90 ALA A O 1
ATOM 666 N N . GLN A 1 91 ? -13.246 4.879 14.212 1.00 73.62 91 GLN A N 1
ATOM 667 C CA . GLN A 1 91 ? -12.314 4.958 15.345 1.00 73.62 91 GLN A CA 1
ATOM 668 C C . GLN A 1 91 ? -12.651 6.061 16.361 1.00 73.62 91 GLN A C 1
ATOM 670 O O . GLN A 1 91 ? -12.213 5.974 17.503 1.00 73.62 91 GLN A O 1
ATOM 675 N N . LYS A 1 92 ? -13.436 7.083 15.986 1.00 73.56 92 LYS A N 1
ATOM 676 C CA . LYS A 1 92 ? -13.914 8.109 16.932 1.00 73.56 92 LYS A CA 1
ATOM 677 C C . LYS A 1 92 ? -15.043 7.608 17.833 1.00 73.56 92 LYS A C 1
ATOM 679 O O . LYS A 1 92 ? -15.260 8.177 18.896 1.00 73.56 92 LYS A O 1
ATOM 684 N N . GLU A 1 93 ? -15.772 6.584 17.397 1.00 76.56 93 GLU A N 1
ATOM 685 C CA . GLU A 1 93 ? -16.986 6.092 18.058 1.00 76.56 93 GLU A CA 1
ATOM 686 C C . GLU A 1 93 ? -16.775 4.736 18.754 1.00 76.56 93 GLU A C 1
ATOM 688 O O . GLU A 1 93 ? -17.488 4.415 19.705 1.00 76.56 93 GLU A O 1
ATOM 693 N N . ILE A 1 94 ? -15.796 3.936 18.316 1.00 76.69 94 ILE A N 1
ATOM 694 C CA . ILE A 1 94 ? -15.503 2.610 18.881 1.00 76.69 94 ILE A CA 1
ATOM 695 C C . ILE A 1 94 ? -14.240 2.632 19.746 1.00 76.69 94 ILE A C 1
ATOM 697 O O . ILE A 1 94 ? -13.236 3.245 19.392 1.00 76.69 94 ILE A O 1
ATOM 701 N N . SER A 1 95 ? -14.263 1.917 20.876 1.00 77.75 95 SER A N 1
ATOM 702 C CA . SER A 1 95 ? -13.067 1.748 21.704 1.00 77.75 95 SER A CA 1
ATOM 703 C C . SER A 1 95 ? -11.966 1.005 20.935 1.00 77.75 95 SER A C 1
ATOM 705 O O . SER A 1 95 ? -12.251 0.125 20.116 1.00 77.75 95 SER A O 1
ATOM 707 N N . ALA A 1 96 ? -10.701 1.319 21.240 1.00 70.62 96 ALA A N 1
ATOM 708 C CA . ALA A 1 96 ? -9.532 0.681 20.622 1.00 70.62 96 ALA A CA 1
ATOM 709 C C . ALA A 1 96 ? -9.575 -0.858 20.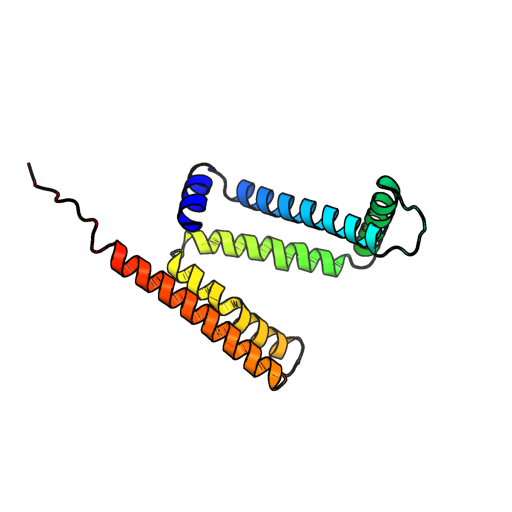706 1.00 70.62 96 ALA A C 1
ATOM 711 O O . ALA A 1 96 ? -9.134 -1.548 19.794 1.00 70.62 96 ALA A O 1
ATOM 712 N N . GLU A 1 97 ? -10.171 -1.378 21.776 1.00 73.25 97 GLU A N 1
ATOM 713 C CA . GLU A 1 97 ? -10.377 -2.803 22.019 1.00 73.25 97 GLU A CA 1
ATOM 714 C C . GLU A 1 97 ? -11.350 -3.452 21.026 1.00 73.25 97 GLU A C 1
ATOM 716 O O . GLU A 1 97 ? -11.077 -4.503 20.456 1.00 73.25 97 GLU A O 1
ATOM 721 N N . ARG A 1 98 ? -12.488 -2.805 20.754 1.00 73.94 98 ARG A N 1
ATOM 722 C CA . ARG A 1 98 ? -13.441 -3.314 19.758 1.00 73.94 98 ARG A CA 1
ATOM 723 C C . ARG A 1 98 ? -12.858 -3.219 18.351 1.00 73.94 98 ARG A C 1
ATOM 725 O O . ARG A 1 98 ? -13.062 -4.122 17.544 1.00 73.94 98 ARG A O 1
ATOM 732 N N . ALA A 1 99 ? -12.110 -2.153 18.067 1.00 77.50 99 ALA A N 1
ATOM 733 C CA . ALA A 1 99 ? -11.422 -1.988 16.793 1.00 77.50 99 ALA A CA 1
ATOM 734 C C . ALA A 1 99 ? -10.355 -3.072 16.561 1.00 77.50 99 ALA A C 1
ATOM 736 O O . ALA A 1 99 ? -10.281 -3.616 15.461 1.00 77.50 99 ALA A O 1
ATOM 737 N N . SER A 1 100 ? -9.556 -3.422 17.578 1.00 74.81 100 SER A N 1
ATOM 738 C CA . SER A 1 100 ? -8.495 -4.429 17.442 1.00 74.81 100 SER A CA 1
ATOM 739 C C . SER A 1 100 ? -9.049 -5.818 17.127 1.00 74.81 100 SER A C 1
ATOM 741 O O . SER A 1 100 ? -8.502 -6.503 16.265 1.00 74.81 100 SER A O 1
ATOM 743 N N . ILE A 1 101 ? -10.179 -6.199 17.733 1.00 78.06 101 ILE A N 1
ATOM 744 C CA . ILE A 1 101 ? -10.876 -7.455 17.418 1.00 78.06 101 ILE A CA 1
ATOM 745 C C . ILE A 1 101 ? -11.353 -7.461 15.960 1.00 78.06 101 ILE A C 1
ATOM 747 O O . ILE A 1 101 ? -11.188 -8.460 15.261 1.00 78.06 101 ILE A O 1
ATOM 751 N N . ILE A 1 102 ? -11.909 -6.348 15.473 1.00 81.38 102 ILE A N 1
ATOM 752 C CA . ILE A 1 102 ? -12.354 -6.234 14.076 1.00 81.38 102 ILE A CA 1
ATOM 753 C C . ILE A 1 102 ? -11.164 -6.361 13.114 1.00 81.38 102 ILE A C 1
ATOM 755 O O . ILE A 1 102 ? -11.261 -7.104 12.140 1.00 81.38 102 ILE A O 1
ATOM 759 N N . TYR A 1 103 ? -10.032 -5.708 13.396 1.00 78.94 103 TYR A N 1
ATOM 760 C CA . TYR A 1 103 ? -8.829 -5.825 12.562 1.00 78.94 103 TYR A CA 1
ATOM 761 C C . TYR A 1 103 ? -8.196 -7.216 12.612 1.00 78.94 103 TYR A C 1
ATOM 763 O O . TYR A 1 103 ? -7.676 -7.686 11.606 1.00 78.94 103 TYR A O 1
ATOM 771 N N . ALA A 1 104 ? -8.277 -7.915 13.745 1.00 80.06 104 ALA A N 1
ATOM 772 C CA . ALA A 1 104 ? -7.837 -9.304 13.846 1.00 80.06 104 ALA A CA 1
ATOM 773 C C . ALA A 1 104 ? -8.648 -10.242 12.927 1.00 80.06 104 ALA A C 1
ATOM 775 O O . ALA A 1 104 ? -8.148 -11.288 12.518 1.00 80.06 104 ALA A O 1
ATOM 776 N N . MET A 1 105 ? -9.882 -9.866 12.575 1.00 81.19 105 MET A N 1
ATOM 777 C CA . MET A 1 105 ? -10.750 -10.625 11.669 1.00 81.19 105 MET A CA 1
ATOM 778 C C . MET A 1 105 ? -10.562 -10.286 10.182 1.00 81.19 105 MET A C 1
ATOM 780 O O . MET A 1 105 ? -11.117 -10.985 9.338 1.00 81.19 105 MET A O 1
ATOM 784 N N . ASP A 1 106 ? -9.750 -9.285 9.835 1.00 83.38 106 ASP A N 1
ATOM 785 C CA . ASP A 1 106 ? -9.427 -8.920 8.447 1.00 83.38 106 ASP A CA 1
ATOM 786 C C . ASP A 1 106 ? -9.065 -10.113 7.528 1.00 83.38 106 ASP A C 1
ATOM 788 O O . ASP A 1 106 ? -9.681 -10.254 6.467 1.00 83.38 106 ASP A O 1
ATOM 792 N N . PRO A 1 107 ? -8.186 -11.062 7.924 1.00 80.62 107 PRO A N 1
ATOM 793 C CA . PRO A 1 107 ? -7.893 -12.239 7.098 1.00 80.62 107 PRO A CA 1
ATOM 794 C C . PRO A 1 107 ? -9.106 -13.151 6.861 1.00 80.62 107 PRO A C 1
ATOM 796 O O . PRO A 1 107 ? -9.202 -13.787 5.811 1.00 80.62 107 PRO A O 1
ATOM 799 N N . VAL A 1 108 ? -10.045 -13.212 7.809 1.00 83.56 108 VAL A N 1
ATOM 800 C CA . VAL A 1 108 ? -11.279 -13.999 7.675 1.00 83.56 108 VAL A CA 1
ATOM 801 C C . VAL A 1 108 ? -12.197 -13.346 6.646 1.00 83.56 108 VAL A C 1
ATOM 803 O O . VAL A 1 108 ? -12.691 -14.027 5.746 1.00 83.56 108 VAL A O 1
ATOM 806 N N . TYR A 1 109 ? -12.381 -12.025 6.725 1.00 86.06 109 TYR A N 1
ATOM 807 C CA . TYR A 1 109 ? -13.155 -11.281 5.730 1.00 86.06 109 TYR A CA 1
ATOM 808 C C . TYR A 1 109 ? -12.530 -11.400 4.340 1.00 86.06 109 TYR A C 1
ATOM 810 O O . TYR A 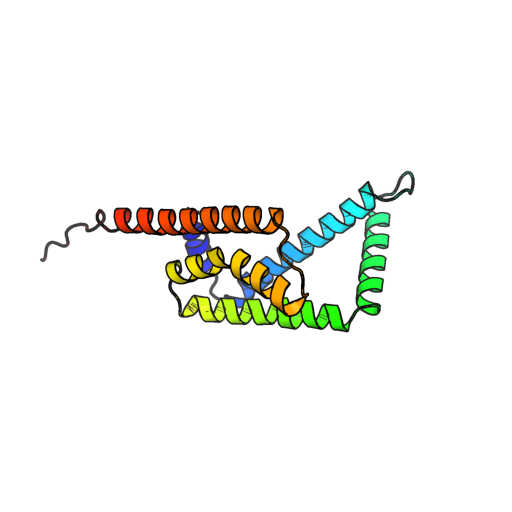1 109 ? -13.243 -11.682 3.380 1.00 86.06 109 TYR A O 1
ATOM 818 N N . GLY A 1 110 ? -11.205 -11.269 4.234 1.00 86.06 110 GLY A N 1
ATOM 819 C CA . GLY A 1 110 ? -10.473 -11.444 2.980 1.00 86.06 110 GLY A CA 1
ATOM 820 C C . GLY A 1 110 ? -10.717 -12.813 2.343 1.00 86.06 110 GLY A C 1
ATOM 821 O O . GLY A 1 110 ? -11.041 -12.886 1.159 1.00 86.06 110 GLY A O 1
ATOM 822 N N . ALA A 1 111 ? -10.651 -13.891 3.128 1.00 83.50 111 ALA A N 1
ATOM 823 C CA . ALA A 1 111 ? -10.918 -15.246 2.645 1.00 83.50 111 ALA A CA 1
ATOM 824 C C . ALA A 1 111 ? -12.372 -15.433 2.172 1.00 83.50 111 ALA A C 1
ATOM 826 O O . ALA A 1 111 ? -12.610 -16.030 1.121 1.00 83.50 111 ALA A O 1
ATOM 827 N N . ILE A 1 112 ? -13.345 -14.894 2.916 1.00 85.81 112 ILE A N 1
ATOM 828 C CA . ILE A 1 112 ? -14.765 -14.946 2.540 1.00 85.81 112 ILE A CA 1
ATOM 829 C C . ILE A 1 112 ? -15.002 -14.167 1.241 1.00 85.81 112 ILE A C 1
ATOM 831 O O . ILE A 1 112 ? -15.633 -14.686 0.321 1.00 85.81 112 ILE A O 1
ATOM 835 N N . PHE A 1 113 ? -14.480 -12.944 1.129 1.00 87.56 113 PHE A N 1
ATOM 836 C CA . PHE A 1 113 ? -14.650 -12.125 -0.070 1.00 87.56 113 PHE A CA 1
ATOM 837 C C . PHE A 1 113 ? -13.940 -12.715 -1.288 1.00 87.56 113 PHE A C 1
ATOM 839 O O . PHE A 1 113 ? -14.513 -12.679 -2.372 1.00 87.56 113 PHE A O 1
ATOM 846 N N . ALA A 1 114 ? -12.754 -13.307 -1.131 1.00 86.00 114 ALA A N 1
ATOM 847 C CA . ALA A 1 114 ? -12.082 -14.021 -2.215 1.00 86.00 114 ALA A CA 1
ATOM 848 C C . ALA A 1 114 ? -12.944 -15.182 -2.737 1.00 86.00 114 ALA A C 1
ATOM 850 O O . ALA A 1 114 ? -13.150 -15.316 -3.943 1.00 86.00 114 ALA A O 1
ATOM 851 N N . ASN A 1 115 ? -13.540 -15.964 -1.832 1.00 85.31 115 ASN A N 1
ATOM 852 C CA . ASN A 1 115 ? -14.423 -17.057 -2.221 1.00 85.31 115 ASN A CA 1
ATOM 853 C C . ASN A 1 115 ? -15.698 -16.573 -2.929 1.00 85.31 115 ASN A C 1
ATOM 855 O O . ASN A 1 115 ? -16.072 -17.126 -3.960 1.00 85.31 115 ASN A O 1
ATOM 859 N N . VAL A 1 116 ? -16.348 -15.530 -2.406 1.00 86.81 116 VAL A N 1
ATOM 860 C CA . VAL A 1 116 ? -17.635 -15.040 -2.926 1.00 86.81 116 VAL A CA 1
ATOM 861 C C . VAL A 1 116 ? -17.478 -14.216 -4.208 1.00 86.81 116 VAL A C 1
ATOM 863 O O . VAL A 1 116 ? -18.283 -14.366 -5.124 1.00 86.81 116 VAL A O 1
ATOM 866 N N . LEU A 1 117 ? -16.477 -13.334 -4.286 1.00 85.06 117 LEU A N 1
ATOM 867 C CA . LEU A 1 117 ? -16.319 -12.384 -5.395 1.00 85.06 117 LEU A CA 1
ATOM 868 C C . LEU A 1 117 ? -15.458 -12.930 -6.536 1.00 85.06 117 LEU A C 1
ATOM 870 O O . LEU A 1 117 ? -15.768 -12.665 -7.695 1.00 85.06 117 LEU A O 1
ATOM 874 N N . LEU A 1 118 ? -14.379 -13.660 -6.228 1.00 83.94 118 LEU A N 1
ATOM 875 C CA . LEU A 1 118 ? -13.477 -14.218 -7.245 1.00 83.94 118 LEU A CA 1
ATOM 876 C C . LEU A 1 118 ? -13.839 -15.670 -7.597 1.00 83.94 118 LEU A C 1
ATOM 878 O O . LEU A 1 118 ? -13.357 -16.193 -8.599 1.00 83.94 118 LEU A O 1
ATOM 882 N N . GLY A 1 119 ? -14.693 -16.323 -6.800 1.00 81.81 119 GLY A N 1
ATOM 883 C CA . GLY A 1 119 ? -15.046 -17.732 -6.987 1.00 81.81 119 GLY A CA 1
ATOM 884 C C . GLY A 1 119 ? -13.905 -18.694 -6.642 1.00 81.81 119 GLY A C 1
ATOM 885 O O . GLY A 1 119 ? -13.979 -19.878 -6.975 1.00 81.81 119 GLY A O 1
ATOM 886 N N . GLU A 1 120 ? -12.841 -18.208 -5.996 1.00 79.38 120 GLU A N 1
ATOM 887 C CA . GLU A 1 120 ? -11.701 -19.037 -5.622 1.00 79.38 120 GLU A CA 1
ATOM 888 C C . GLU A 1 120 ? -12.102 -19.991 -4.492 1.00 79.38 120 GLU A C 1
ATOM 890 O O . GLU A 1 120 ? -12.522 -19.587 -3.404 1.00 79.38 120 GLU A O 1
ATOM 895 N N . GLN A 1 121 ? -11.996 -21.295 -4.748 1.00 75.44 121 GLN A N 1
ATOM 896 C CA . GLN A 1 121 ? -12.170 -22.294 -3.701 1.00 75.44 121 GLN A CA 1
ATOM 897 C C . GLN A 1 121 ? -10.884 -22.377 -2.887 1.00 75.44 121 GLN A C 1
ATOM 899 O O . GLN A 1 121 ? -9.801 -22.592 -3.435 1.00 75.44 121 GLN A O 1
ATOM 904 N N . LEU A 1 122 ? -11.009 -22.229 -1.567 1.00 70.00 122 LEU A N 1
ATOM 905 C CA . LEU A 1 122 ? -9.899 -22.471 -0.656 1.00 70.00 122 LEU A CA 1
ATOM 906 C C . LEU A 1 122 ? -9.448 -23.926 -0.810 1.00 70.00 122 LEU A C 1
ATOM 908 O O . LEU A 1 122 ? -10.141 -24.855 -0.402 1.00 70.00 122 LEU A O 1
ATOM 912 N N . SER A 1 123 ? -8.268 -24.110 -1.402 1.00 79.75 123 SER A N 1
ATOM 913 C CA . SER A 1 123 ? -7.565 -25.392 -1.404 1.00 79.75 123 SER A CA 1
ATOM 914 C C . SER A 1 123 ? -7.430 -25.916 0.029 1.00 79.75 123 SER A C 1
ATOM 916 O O . SER A 1 123 ? -7.367 -25.132 0.980 1.00 79.75 123 SER A O 1
ATOM 918 N N . SER A 1 124 ? -7.311 -27.232 0.202 1.00 79.12 124 SER A N 1
ATOM 919 C CA . SER A 1 124 ? -7.113 -27.868 1.510 1.00 79.12 124 SER A CA 1
ATOM 920 C C . SER A 1 124 ? -5.956 -27.236 2.299 1.00 79.12 124 SER A C 1
ATOM 922 O O . SER A 1 124 ? -6.047 -27.067 3.512 1.00 79.12 124 SER A O 1
ATOM 924 N N . TYR A 1 125 ? -4.893 -26.804 1.610 1.00 81.25 125 TYR A N 1
ATOM 925 C CA . TYR A 1 125 ? -3.781 -26.059 2.214 1.00 81.25 125 TYR A CA 1
ATOM 926 C C . TYR A 1 125 ? -4.154 -24.619 2.598 1.00 81.25 125 TYR A C 1
ATOM 928 O O . TYR A 1 125 ? -3.714 -24.125 3.635 1.00 81.25 125 TYR A O 1
ATOM 936 N N . GLY A 1 126 ? -4.998 -23.960 1.801 1.00 79.75 126 GLY A N 1
ATOM 937 C CA . GLY A 1 126 ? -5.536 -22.631 2.094 1.00 79.75 126 GLY A CA 1
ATOM 938 C C . GLY A 1 126 ? -6.421 -22.626 3.340 1.00 79.75 126 GLY A C 1
ATOM 939 O O . GLY A 1 126 ? -6.322 -21.711 4.150 1.00 79.75 126 GLY A O 1
ATOM 940 N N . MET A 1 127 ? -7.206 -23.685 3.561 1.00 80.38 127 MET A N 1
ATOM 941 C CA . MET A 1 127 ? -7.978 -23.858 4.797 1.00 80.38 127 MET A CA 1
ATOM 942 C C . MET A 1 127 ? -7.084 -23.981 6.036 1.00 80.38 127 MET A C 1
ATOM 944 O O . MET A 1 127 ? -7.373 -23.369 7.062 1.00 80.38 127 MET A O 1
ATOM 948 N N . VAL A 1 128 ? -5.986 -24.740 5.949 1.00 84.69 128 VAL A N 1
ATOM 949 C CA . VAL A 1 128 ? -5.021 -24.864 7.056 1.00 84.69 128 VAL A CA 1
ATOM 950 C C . VAL A 1 128 ? -4.355 -23.517 7.338 1.00 84.69 128 VAL A C 1
ATOM 952 O O . VAL A 1 128 ? -4.289 -23.100 8.493 1.00 84.69 128 VAL A O 1
ATOM 955 N N . GLY A 1 129 ? -3.924 -22.802 6.294 1.00 81.69 129 GLY A N 1
ATOM 956 C CA . GLY A 1 129 ? -3.361 -21.456 6.423 1.00 81.69 129 GLY A CA 1
ATOM 957 C C . GLY A 1 129 ? -4.341 -20.466 7.059 1.00 81.69 129 GLY A C 1
ATOM 958 O O . GLY A 1 129 ? -3.986 -19.779 8.016 1.00 81.69 129 GLY A O 1
ATOM 959 N N . ALA A 1 130 ? -5.594 -20.452 6.598 1.00 81.12 130 ALA A N 1
ATOM 960 C CA . ALA A 1 130 ? -6.656 -19.624 7.167 1.00 81.12 130 ALA A CA 1
ATOM 961 C C . ALA A 1 130 ? -6.910 -19.954 8.648 1.00 81.12 130 ALA A C 1
ATOM 963 O O . ALA A 1 130 ? -7.058 -19.045 9.467 1.00 81.12 130 ALA A O 1
ATOM 964 N N . GLY A 1 131 ? -6.888 -21.240 9.014 1.00 82.62 131 GLY A N 1
ATOM 965 C CA . GLY A 1 131 ? -6.995 -21.690 10.401 1.00 82.62 131 GLY A CA 1
ATOM 966 C C . GLY A 1 131 ? -5.859 -21.159 11.279 1.00 82.62 131 GLY A C 1
ATOM 967 O O . GLY A 1 131 ? -6.122 -20.582 12.332 1.00 82.62 131 GLY A O 1
ATOM 968 N N . ILE A 1 132 ? -4.606 -21.281 10.827 1.00 85.75 132 ILE A N 1
ATOM 969 C CA . ILE A 1 132 ? -3.426 -20.786 11.559 1.00 85.75 132 ILE A CA 1
ATOM 970 C C . ILE A 1 132 ? -3.512 -19.273 11.774 1.00 85.75 132 ILE A C 1
ATOM 972 O O . ILE A 1 132 ? -3.315 -18.802 12.894 1.00 85.75 132 ILE A O 1
ATOM 976 N N . ILE A 1 133 ? -3.839 -18.513 10.726 1.00 84.25 133 ILE A N 1
ATOM 977 C CA . ILE A 1 133 ? -3.953 -17.052 10.805 1.00 84.25 133 ILE A CA 1
ATOM 978 C C . ILE A 1 133 ? -5.064 -16.652 11.782 1.00 84.25 133 ILE A C 1
ATOM 980 O O . ILE A 1 133 ? -4.848 -15.791 12.632 1.00 84.25 133 ILE A O 1
ATOM 984 N N . THR A 1 134 ? -6.222 -17.313 11.716 1.00 83.19 134 THR A N 1
ATOM 985 C CA . THR A 1 134 ? -7.354 -17.036 12.613 1.00 83.19 134 THR A CA 1
ATOM 986 C C . THR A 1 134 ? -6.992 -17.317 14.071 1.00 83.19 134 THR A C 1
ATOM 988 O O . THR A 1 134 ? -7.276 -16.497 14.941 1.00 83.19 134 THR A O 1
ATOM 991 N N . VAL A 1 135 ? -6.314 -18.435 14.357 1.00 85.88 135 VAL A N 1
ATOM 992 C CA . VAL A 1 135 ? -5.858 -18.776 15.717 1.00 85.88 135 VAL A CA 1
ATOM 993 C C . VAL A 1 135 ? -4.819 -17.776 16.219 1.00 85.88 135 VAL A C 1
ATOM 995 O O . VAL A 1 135 ? -4.900 -17.342 17.369 1.00 85.88 135 VAL A O 1
ATOM 998 N N . ALA A 1 136 ? -3.866 -17.379 15.376 1.00 83.19 136 ALA A N 1
ATOM 999 C CA . ALA A 1 136 ? -2.858 -16.386 15.731 1.00 83.19 136 ALA A CA 1
ATOM 1000 C C . ALA A 1 136 ? -3.500 -15.026 16.049 1.00 83.19 136 ALA A C 1
ATOM 1002 O O . ALA A 1 136 ? -3.190 -14.422 17.076 1.00 83.19 136 ALA A O 1
ATOM 1003 N N . ALA A 1 137 ? -4.436 -14.578 15.211 1.00 78.38 137 ALA A N 1
ATOM 1004 C CA . ALA A 1 137 ? -5.154 -13.323 15.389 1.00 78.38 137 ALA A CA 1
ATOM 1005 C C . ALA A 1 137 ? -6.037 -13.339 16.647 1.00 78.38 137 ALA A C 1
ATOM 1007 O O . ALA A 1 137 ? -5.998 -12.397 17.438 1.00 78.38 137 ALA A O 1
ATOM 1008 N N . ALA A 1 138 ? -6.763 -14.436 16.882 1.00 81.19 138 ALA A N 1
ATOM 1009 C CA . ALA A 1 138 ? -7.565 -14.623 18.085 1.00 81.19 138 ALA A CA 1
ATOM 1010 C C . ALA A 1 138 ? -6.693 -14.622 19.346 1.00 81.19 138 ALA A C 1
ATOM 1012 O O . ALA A 1 138 ? -6.981 -13.895 20.290 1.00 81.19 138 ALA A O 1
ATOM 1013 N N . THR A 1 139 ? -5.593 -15.380 19.353 1.00 83.19 139 THR A N 1
ATOM 1014 C CA . THR A 1 139 ? -4.669 -15.440 20.499 1.00 83.19 139 THR A CA 1
ATOM 1015 C C . THR A 1 139 ? -4.084 -14.066 20.810 1.00 83.19 139 THR A C 1
ATOM 1017 O O . THR A 1 139 ? -4.047 -13.668 21.970 1.00 83.19 139 THR A O 1
ATOM 1020 N N . ASN A 1 140 ? -3.671 -13.317 19.784 1.00 79.25 140 ASN A N 1
ATOM 1021 C CA . ASN A 1 140 ? -3.156 -11.960 19.949 1.00 79.25 140 ASN A CA 1
ATOM 1022 C C . ASN A 1 140 ? -4.217 -11.028 20.560 1.00 79.25 140 ASN A C 1
ATOM 1024 O O . ASN A 1 140 ? -3.940 -10.347 21.544 1.00 79.25 140 ASN A O 1
ATOM 1028 N N . ALA A 1 141 ? -5.456 -11.084 20.062 1.00 76.25 141 ALA A N 1
ATOM 1029 C CA . ALA A 1 141 ? -6.564 -10.321 20.631 1.00 76.25 141 ALA A CA 1
ATOM 1030 C C . ALA A 1 141 ? -6.832 -10.699 22.101 1.00 76.25 141 ALA A C 1
ATOM 1032 O O . ALA A 1 141 ? -6.905 -9.821 22.953 1.00 76.25 141 ALA A O 1
ATOM 1033 N N . PHE A 1 142 ? -6.910 -11.991 22.436 1.00 79.31 142 PHE A N 1
ATOM 1034 C CA . PHE A 1 142 ? -7.157 -12.439 23.812 1.00 79.31 142 PHE A CA 1
ATOM 1035 C C . PHE A 1 142 ? -6.037 -12.056 24.790 1.00 79.31 142 PHE A C 1
ATOM 1037 O O . PHE A 1 142 ? -6.324 -11.714 25.937 1.00 79.31 142 PHE A O 1
ATOM 1044 N N . LEU A 1 143 ? -4.773 -12.087 24.359 1.00 76.19 143 LEU A N 1
ATOM 1045 C CA . LEU A 1 143 ? -3.644 -11.654 25.187 1.00 76.19 143 LEU A CA 1
ATOM 1046 C C . LEU A 1 143 ? -3.690 -10.148 25.470 1.00 76.19 143 LEU A C 1
ATOM 1048 O O . LEU A 1 143 ? -3.438 -9.740 26.603 1.00 76.19 143 LEU A O 1
ATOM 1052 N N . ASP A 1 144 ? -4.049 -9.334 24.477 1.00 70.69 144 ASP A N 1
ATOM 1053 C CA . ASP A 1 144 ? -4.157 -7.879 24.638 1.00 70.69 144 ASP A CA 1
ATOM 1054 C C . ASP A 1 144 ? -5.290 -7.505 25.616 1.00 70.69 144 ASP A C 1
ATOM 1056 O O . ASP A 1 144 ? -5.114 -6.658 26.495 1.00 70.69 144 ASP A O 1
ATOM 1060 N N . LEU A 1 145 ? -6.415 -8.231 25.561 1.00 71.12 145 LEU A N 1
ATOM 1061 C CA . LEU A 1 145 ? -7.520 -8.117 26.525 1.00 71.12 145 LEU A CA 1
ATOM 1062 C C . LEU A 1 145 ? -7.105 -8.528 27.947 1.00 71.12 145 LEU A C 1
ATOM 1064 O O . LEU A 1 145 ? -7.402 -7.831 28.921 1.00 71.12 145 LEU A O 1
ATOM 1068 N N . GLY A 1 146 ? -6.392 -9.650 28.077 1.00 65.25 146 GLY A N 1
ATOM 1069 C CA . GLY A 1 146 ? -5.964 -10.191 29.369 1.00 65.25 146 GLY A CA 1
ATOM 1070 C C . GLY A 1 146 ? -4.901 -9.344 30.076 1.00 65.25 146 GLY A C 1
ATOM 1071 O O . GLY A 1 146 ? -4.919 -9.224 31.301 1.00 65.25 146 GLY A O 1
ATOM 1072 N N . VAL A 1 147 ? -3.989 -8.715 29.328 1.00 62.16 147 VAL A N 1
ATOM 1073 C CA . VAL A 1 147 ? -2.973 -7.804 29.886 1.00 62.16 147 VAL A CA 1
ATOM 1074 C C . VAL A 1 147 ? -3.617 -6.538 30.450 1.00 62.16 147 VAL A C 1
ATOM 1076 O O . VAL A 1 147 ? -3.199 -6.056 31.502 1.00 62.16 147 VAL A O 1
ATOM 1079 N N . LYS A 1 148 ? -4.656 -6.016 29.793 1.00 55.16 148 LYS A N 1
ATOM 1080 C CA . LYS A 1 148 ? -5.311 -4.771 30.204 1.00 55.16 148 LYS A CA 1
ATOM 1081 C C . LYS A 1 148 ? -6.195 -4.950 31.443 1.00 55.16 148 LYS A C 1
ATOM 1083 O O . LYS A 1 148 ? -6.089 -4.150 32.370 1.00 55.16 148 LYS A O 1
ATOM 1088 N N . SER A 1 149 ? -6.944 -6.055 31.524 1.00 58.28 149 SER A N 1
ATOM 1089 C CA . SER A 1 149 ? -7.748 -6.399 32.711 1.00 58.28 149 SER A CA 1
ATOM 1090 C C . SER A 1 149 ? -6.910 -6.567 33.987 1.00 58.28 149 SER A C 1
ATOM 1092 O O . SER A 1 149 ? -7.411 -6.295 35.073 1.00 58.28 149 SER A O 1
ATOM 1094 N N . ASN A 1 150 ? -5.652 -7.007 33.872 1.00 56.66 150 ASN A N 1
ATOM 1095 C CA . ASN A 1 150 ? -4.740 -7.167 35.012 1.00 56.66 150 ASN A CA 1
ATOM 1096 C C . ASN A 1 150 ? -3.992 -5.872 35.388 1.00 56.66 150 ASN A C 1
ATOM 1098 O O . ASN A 1 150 ? -3.393 -5.801 36.459 1.00 56.66 150 ASN A O 1
ATOM 1102 N N . GLY A 1 151 ? -3.981 -4.867 34.504 1.00 54.53 151 GLY A N 1
ATOM 1103 C CA . GLY A 1 151 ? -3.312 -3.581 34.721 1.00 54.53 151 GLY A CA 1
ATOM 1104 C C . GLY A 1 151 ? -4.196 -2.528 35.395 1.00 54.53 151 GLY A C 1
ATOM 1105 O O . GLY A 1 151 ? -3.684 -1.716 36.159 1.00 54.53 151 GLY A O 1
ATOM 1106 N N . GLU A 1 152 ? -5.513 -2.554 35.159 1.00 54.41 152 GLU A N 1
ATOM 1107 C CA . GLU A 1 152 ? -6.466 -1.628 35.801 1.00 54.41 152 GLU A CA 1
ATOM 1108 C C . GLU A 1 152 ? -6.767 -1.986 37.265 1.00 54.41 152 GLU A C 1
ATOM 1110 O O . GLU A 1 152 ? -7.112 -1.108 38.052 1.00 54.41 152 GLU A O 1
ATOM 1115 N N . SER A 1 1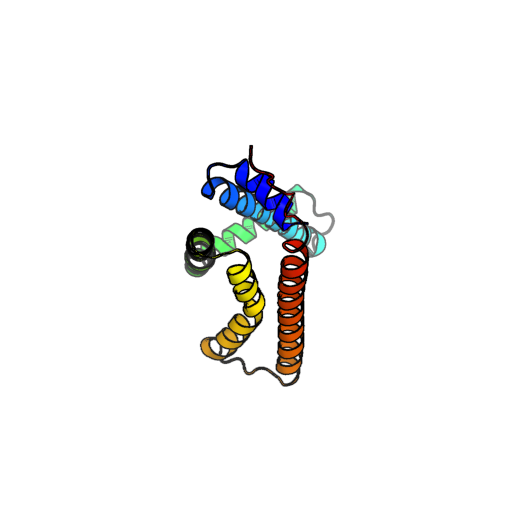53 ? -6.567 -3.240 37.682 1.00 50.84 153 SER A N 1
ATOM 1116 C CA . SER A 1 153 ? -6.800 -3.677 39.068 1.00 50.84 153 SER A CA 1
ATOM 1117 C C . SER A 1 153 ? -5.758 -3.188 40.085 1.00 50.84 153 SER A C 1
ATOM 1119 O O . SER A 1 153 ? -5.922 -3.411 41.282 1.00 50.84 153 SER A O 1
ATOM 1121 N N . THR A 1 154 ? -4.671 -2.551 39.640 1.00 52.53 154 THR A N 1
ATOM 1122 C CA . THR A 1 154 ? -3.494 -2.246 40.479 1.00 52.53 154 THR A CA 1
ATOM 1123 C C . THR A 1 154 ? -3.174 -0.754 40.593 1.00 52.53 154 THR A C 1
ATOM 1125 O O . THR A 1 154 ? -2.193 -0.398 41.246 1.00 52.53 154 THR A O 1
ATOM 1128 N N . SER A 1 155 ? -3.989 0.133 40.009 1.00 49.38 155 SER A N 1
ATOM 1129 C CA . SER A 1 155 ? -3.752 1.583 40.009 1.00 49.38 155 SER A CA 1
ATOM 1130 C C . SER A 1 155 ? -4.951 2.412 40.483 1.00 49.38 155 SER A C 1
ATOM 1132 O O . SER A 1 155 ? -5.304 3.404 39.850 1.00 49.38 155 SER A O 1
ATOM 1134 N N . GLU A 1 156 ? -5.550 2.058 41.621 1.00 48.50 156 GLU A N 1
ATOM 1135 C CA . GLU A 1 156 ? -6.248 3.046 42.456 1.00 48.50 156 GLU A CA 1
ATOM 1136 C C . GLU A 1 156 ? -5.278 3.564 43.532 1.00 48.50 156 GLU A C 1
ATOM 1138 O O . GLU A 1 156 ? -5.085 2.911 44.562 1.00 48.50 156 GLU A O 1
ATOM 1143 N N . PRO A 1 157 ? -4.641 4.737 43.364 1.00 51.38 157 PRO A N 1
ATOM 1144 C CA . PRO A 1 157 ? -4.098 5.444 44.506 1.00 51.38 157 PRO A CA 1
ATOM 1145 C C . PRO A 1 157 ? -5.267 6.083 45.261 1.00 51.38 157 PRO A C 1
ATOM 1147 O O . PRO A 1 157 ? -5.809 7.105 44.849 1.00 51.38 157 PRO A O 1
ATOM 1150 N N . ASN A 1 158 ? -5.648 5.425 46.357 1.00 51.31 158 ASN A N 1
ATOM 1151 C CA . ASN A 1 158 ? -6.256 5.970 47.573 1.00 51.31 158 ASN A CA 1
ATOM 1152 C C . ASN A 1 158 ? -6.558 7.484 47.520 1.00 51.31 158 ASN A C 1
ATOM 1154 O O . ASN A 1 158 ? -5.730 8.309 47.914 1.00 51.31 158 ASN A O 1
ATOM 1158 N N . GLN A 1 159 ? -7.762 7.847 47.076 1.00 54.69 159 GLN A N 1
ATOM 1159 C CA . GLN A 1 159 ? -8.341 9.137 47.430 1.00 54.69 159 GLN A CA 1
ATOM 1160 C C . GLN A 1 159 ? -8.843 9.046 48.875 1.00 54.69 159 GLN A C 1
ATOM 1162 O O . GLN A 1 159 ? -9.941 8.557 49.134 1.00 54.69 159 GLN A O 1
ATOM 1167 N N . SER A 1 160 ? -8.041 9.521 49.830 1.00 44.22 160 SER A N 1
ATOM 1168 C CA . SER A 1 160 ? -8.553 9.824 51.167 1.00 44.22 160 SER A CA 1
ATOM 1169 C C . SER A 1 160 ? -9.262 11.186 51.142 1.00 44.22 160 SER A C 1
ATOM 1171 O O . SER A 1 160 ? -8.659 12.153 50.669 1.00 44.22 160 SER A O 1
ATOM 1173 N N . PRO A 1 161 ? -10.486 11.313 51.676 1.00 60.94 161 PRO A N 1
ATOM 1174 C CA . PRO A 1 161 ? -11.215 12.572 51.678 1.00 60.94 161 PRO A CA 1
ATOM 1175 C C . PRO A 1 161 ? -10.753 13.455 52.839 1.00 60.94 161 PRO A C 1
ATOM 1177 O O . PRO A 1 161 ? -10.950 13.057 53.987 1.00 60.94 161 PRO A O 1
ATOM 1180 N N . ARG A 1 162 ? -10.201 14.640 52.546 1.00 45.66 162 ARG A N 1
ATOM 1181 C CA . ARG A 1 162 ? -10.393 15.904 53.287 1.00 45.66 162 ARG A CA 1
ATOM 1182 C C . ARG A 1 162 ? -10.110 17.093 52.381 1.00 45.66 162 ARG A C 1
ATOM 1184 O O . ARG A 1 162 ? -9.063 17.059 51.703 1.00 45.66 162 ARG A O 1
#

Organism: NCBI:txid265543

Sequence (162 aa):
MFILRLESASAAVPDSSALNAACLSVVTVGSFVWAIGETYTSSAIPDMNVVEACRITLSNVAYTVQKHPYALIYLGGVTTALANYVQTKAQKEISAERASIIYAMDPVYGAIFANVLLGEQLSSYGMVGAGIITVAAATNAFLDLGVKSNGESTSEPNQSPR

Secondary structure (DSSP, 8-state):
-HHHHHHHHHHT-S-HHHHHHHHHHHHHHHHHHHHHHHHHHH---TT--HHHHHHHHHHHHHHHHHH-HHHHHIIIIIIIIIHHHHHHHHTTTS-HHHHHHHHHTHHHHHHHHIIIII-----HHHHHHHHHHHHHHHHHHHHHHHHHHHHHTT--------

Foldseek 3Di:
DVVVVVVVVVVVDPDPVVVVVVVVVVVVVVVLVVQLVCLVVVDPDPPDDPVRSNVVSVVVVVVCCVVPVPVCCCCCPVVPVVVVVVVVVVPVVDDPLVVLLVVLCVLVVVVVCCCPPVVDDQDPVSVVVSVVSNVVSVVVSVVVVVVVVVVVVPDDDDPDDD

pLDDT: mean 78.49, std 13.63, range [40.62, 94.62]

InterPro domains:
  IPR000620 EamA domain [PF00892] (70-138)
  IPR037185 Multidrug transporter EmrE superfamily [SSF103481] (67-139)
  IPR051258 Diverse Substrate Transporter [PTHR42920] (2-143)